Protein AF-A0A6I3J214-F1 (afdb_monomer)

pLDDT: mean 73.89, std 12.92, range [41.28, 92.12]

Foldseek 3Di:
DWWKAAPVGWIWDQDPPRDIDTPPDPGDDDDGPDIDTDPPPVVVVVVVVVVVVVVVVVCVVCVVVVVPDPCVVVVVVVVVVVVVVVVVVVVVVVVVVVPPPVPDDPVVVD

Secondary structure (DSSP, 8-state):
-EEEEETT--EEEE-SSS-EEETT-SS--PPPS-EEE---HHHHHHHHHHHHHHHHHHHHHHHHHHHTS--HHHHHHHHHHHHHHHHHHHHHHHHHHHS-GGG--GGGG-

Mean predicted aligned error: 13.82 Å

Sequence (110 aa):
MKFYVTENKRLIVEMHSYDKFDTQATGFVPIPKTKILISEKRFLEELTVNIREAIASVLKEYQSGVAELPLKPVFDEKRKQIQHSYDTEEAVADIIRNWDCATLSEEDWI

Radius of gyration: 25.03 Å; Cα contacts (8 Å, |Δi|>4): 64; chains: 1; bounding box: 42×64×44 Å

Structure (mmCIF, N/CA/C/O backbone):
data_AF-A0A6I3J214-F1
#
_entry.id   AF-A0A6I3J214-F1
#
loop_
_atom_site.group_PDB
_atom_site.id
_atom_site.type_symbol
_atom_site.label_atom_id
_atom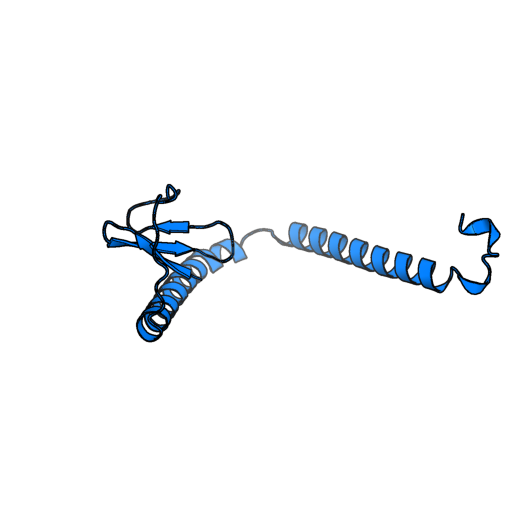_site.label_alt_id
_atom_site.label_comp_id
_atom_site.label_asym_id
_atom_site.label_entity_id
_atom_site.label_seq_id
_atom_site.pdbx_PDB_ins_code
_atom_site.Cartn_x
_atom_site.Cartn_y
_atom_site.Cartn_z
_atom_site.occupancy
_atom_site.B_iso_or_equiv
_atom_site.auth_seq_id
_atom_site.auth_comp_id
_atom_site.auth_asym_id
_atom_site.auth_atom_id
_atom_site.pdbx_PDB_model_num
ATOM 1 N N . MET A 1 1 ? 0.767 6.520 7.344 1.00 79.44 1 MET A N 1
ATOM 2 C CA . MET A 1 1 ? -0.324 5.530 7.492 1.00 79.44 1 MET A CA 1
ATOM 3 C C . MET A 1 1 ? -1.201 5.985 8.645 1.00 79.44 1 MET A C 1
ATOM 5 O O . MET A 1 1 ? -0.653 6.342 9.683 1.00 79.44 1 MET A O 1
ATOM 9 N N . LYS A 1 2 ? -2.515 6.078 8.450 1.00 84.56 2 LYS A N 1
ATOM 10 C CA . LYS A 1 2 ? -3.465 6.490 9.495 1.00 84.56 2 LYS A CA 1
ATOM 11 C C . LYS A 1 2 ? -4.445 5.356 9.752 1.00 84.56 2 LYS A C 1
ATOM 13 O O . LYS A 1 2 ? -4.861 4.692 8.807 1.00 84.56 2 LYS A O 1
ATOM 18 N N . PHE A 1 3 ? -4.819 5.166 11.010 1.00 86.75 3 PHE A N 1
ATOM 19 C CA . PHE A 1 3 ? -5.727 4.103 11.424 1.00 86.75 3 PHE A CA 1
ATOM 20 C C . PHE A 1 3 ? -6.996 4.687 12.012 1.00 86.75 3 PHE A C 1
ATOM 22 O O . PHE A 1 3 ? -6.950 5.592 12.848 1.00 86.75 3 PHE A O 1
ATOM 29 N N . 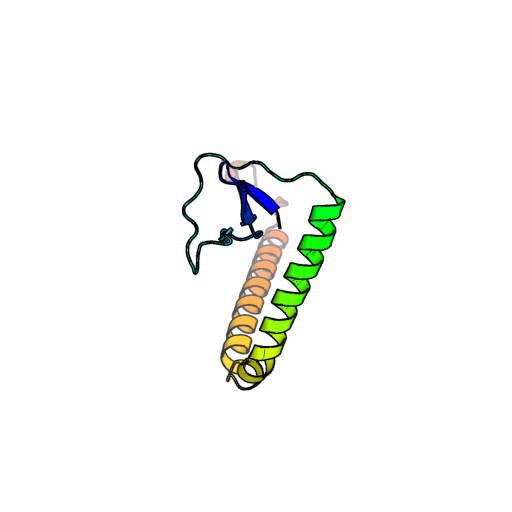TYR A 1 4 ? -8.127 4.155 11.579 1.00 87.88 4 TYR A N 1
ATOM 30 C CA . TYR A 1 4 ? -9.440 4.602 11.995 1.00 87.88 4 TYR A CA 1
ATOM 31 C C . TYR A 1 4 ? -10.278 3.431 12.484 1.00 87.88 4 TYR A C 1
ATOM 33 O O . TYR A 1 4 ? -10.145 2.316 11.985 1.00 87.88 4 TYR A O 1
ATOM 41 N N . VAL A 1 5 ? -11.190 3.717 13.407 1.00 87.50 5 VAL A N 1
ATOM 42 C CA . VAL A 1 5 ? -12.277 2.815 13.784 1.00 87.50 5 VAL A CA 1
ATOM 43 C C . VAL A 1 5 ? -13.612 3.432 13.385 1.00 87.50 5 VAL A C 1
ATOM 45 O O . VAL A 1 5 ? -13.859 4.620 13.602 1.00 87.50 5 VAL A O 1
ATOM 48 N N . THR A 1 6 ? -14.467 2.627 12.767 1.00 84.94 6 THR A N 1
ATOM 49 C CA . THR A 1 6 ? -15.858 2.983 12.458 1.00 84.94 6 THR A CA 1
ATOM 50 C C . THR A 1 6 ? -16.782 2.736 13.654 1.00 84.94 6 THR A C 1
ATOM 52 O O . THR A 1 6 ? -16.431 2.031 14.600 1.00 84.94 6 THR A O 1
ATOM 55 N N . GLU A 1 7 ? -18.015 3.243 13.588 1.00 82.62 7 GLU A N 1
ATOM 56 C CA . GLU A 1 7 ? -19.046 3.025 14.621 1.00 82.62 7 GLU A CA 1
ATOM 57 C C . GLU A 1 7 ? -19.333 1.536 14.896 1.00 82.62 7 GLU A C 1
ATOM 59 O O . GLU A 1 7 ? -19.601 1.150 16.031 1.00 82.62 7 GLU A O 1
ATOM 64 N N . ASN A 1 8 ? -19.209 0.671 13.883 1.00 83.19 8 ASN A N 1
ATOM 65 C CA . ASN A 1 8 ? -19.357 -0.781 14.019 1.00 83.19 8 ASN A CA 1
ATOM 66 C C . ASN A 1 8 ? -18.039 -1.517 14.332 1.00 83.19 8 ASN A C 1
ATOM 68 O O . ASN A 1 8 ? -17.948 -2.721 14.102 1.00 83.19 8 ASN A O 1
ATOM 72 N N . LYS A 1 9 ? -17.033 -0.816 14.871 1.00 81.81 9 LYS A N 1
ATOM 73 C CA . LYS A 1 9 ? -15.742 -1.377 15.312 1.00 81.81 9 LYS A CA 1
ATOM 74 C C . LYS A 1 9 ? -14.888 -1.996 14.194 1.00 81.81 9 LYS A C 1
ATOM 76 O O . LYS A 1 9 ? -14.078 -2.881 14.465 1.00 81.81 9 LYS A O 1
ATOM 81 N N . ARG A 1 10 ? -15.032 -1.542 12.945 1.00 84.75 10 ARG A N 1
ATOM 82 C CA . ARG A 1 10 ? -14.147 -1.961 11.842 1.00 84.75 10 ARG A CA 1
ATOM 83 C C . ARG A 1 10 ? -12.889 -1.111 11.841 1.00 84.75 10 ARG A C 1
ATOM 85 O O . ARG A 1 10 ? -12.969 0.105 12.001 1.00 84.75 10 ARG A O 1
ATOM 92 N N . LEU A 1 11 ? -11.748 -1.762 11.640 1.00 85.19 11 LEU A N 1
ATOM 93 C CA . LEU A 1 11 ? -10.461 -1.101 11.478 1.00 85.19 11 LEU A CA 1
ATOM 94 C C . LEU A 1 11 ? -10.275 -0.721 10.009 1.00 85.19 11 LEU A C 1
ATOM 96 O O . LEU A 1 11 ? -10.407 -1.563 9.121 1.00 85.19 11 LEU A O 1
ATOM 100 N N . ILE A 1 12 ? -9.944 0.542 9.774 1.00 85.69 12 ILE A N 1
ATOM 101 C CA . ILE A 1 12 ? -9.625 1.075 8.454 1.00 85.69 12 I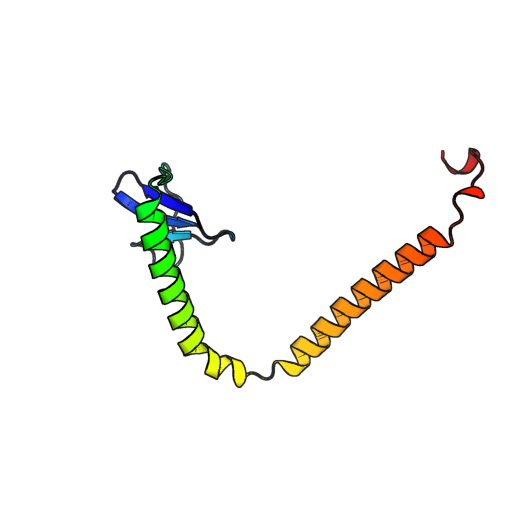LE A CA 1
ATOM 102 C C . ILE A 1 12 ? -8.215 1.630 8.493 1.00 85.69 12 ILE A C 1
ATOM 104 O O . ILE A 1 12 ? -7.874 2.413 9.383 1.00 85.69 12 ILE A O 1
ATOM 108 N N . VAL A 1 13 ? -7.417 1.267 7.498 1.00 84.44 13 VAL A N 1
ATOM 109 C CA . VAL A 1 13 ? -6.091 1.837 7.284 1.00 84.44 13 VAL A CA 1
ATOM 110 C C . VAL A 1 13 ? -6.096 2.701 6.026 1.00 84.44 13 VAL A C 1
ATOM 112 O O . VAL A 1 13 ? -6.577 2.292 4.972 1.00 84.44 13 VAL A O 1
ATOM 115 N N . GLU A 1 14 ? -5.585 3.921 6.159 1.00 82.69 14 GLU A N 1
ATOM 116 C CA . GLU A 1 14 ? -5.423 4.890 5.075 1.00 82.69 14 GLU A CA 1
ATOM 117 C C . GLU A 1 14 ? -3.924 5.082 4.809 1.00 82.69 14 GLU A C 1
ATOM 119 O O . GLU A 1 14 ? -3.150 5.482 5.699 1.00 82.69 14 GLU A O 1
ATOM 124 N N . MET A 1 15 ? -3.507 4.752 3.588 1.00 75.81 15 MET A N 1
ATOM 125 C CA . MET A 1 15 ? -2.151 5.000 3.099 1.00 75.81 15 MET A CA 1
ATOM 126 C C . MET A 1 15 ? -2.005 6.468 2.658 1.00 75.81 15 MET A C 1
ATOM 128 O O . MET A 1 15 ? -2.958 7.238 2.688 1.00 75.81 15 MET A O 1
ATOM 132 N N . HIS A 1 16 ? -0.780 6.911 2.350 1.00 67.31 16 HIS A N 1
ATOM 133 C CA . HIS A 1 16 ? -0.540 8.302 1.923 1.00 67.31 16 HIS A CA 1
ATOM 134 C C . HIS A 1 16 ? -1.117 8.615 0.528 1.00 67.31 16 HIS A C 1
ATOM 136 O O . HIS A 1 16 ? -1.382 9.776 0.231 1.00 67.31 16 HIS A O 1
ATOM 142 N N . SER A 1 17 ? -1.337 7.589 -0.294 1.00 58.56 17 SER A N 1
ATOM 143 C CA . SER A 1 17 ? -2.174 7.597 -1.496 1.00 58.56 17 SER A CA 1
ATOM 144 C C . SER A 1 17 ? -3.611 7.231 -1.117 1.00 58.56 17 SER A C 1
ATOM 146 O O . SER A 1 17 ? -3.819 6.589 -0.095 1.00 58.56 17 SER A O 1
ATOM 148 N N . TYR A 1 18 ? -4.602 7.608 -1.930 1.00 59.19 18 TYR A N 1
ATOM 149 C CA . TYR A 1 18 ? -6.053 7.409 -1.731 1.00 59.19 18 TYR A CA 1
ATOM 150 C C . TYR A 1 18 ? -6.525 5.962 -1.434 1.00 59.19 18 TYR A C 1
ATOM 152 O O . TYR A 1 18 ? -7.728 5.722 -1.308 1.00 59.19 18 TYR A O 1
ATOM 160 N N . ASP A 1 19 ? -5.595 5.021 -1.292 1.00 64.56 19 ASP A N 1
ATOM 161 C CA . ASP A 1 19 ? -5.795 3.629 -0.938 1.00 64.56 19 ASP A CA 1
ATOM 162 C C . ASP A 1 19 ? -6.257 3.500 0.516 1.00 64.56 19 ASP A C 1
ATOM 164 O O . ASP A 1 19 ? -5.597 3.918 1.480 1.00 64.56 19 ASP A O 1
ATOM 168 N N . LYS A 1 20 ? -7.432 2.894 0.662 1.00 69.81 20 LYS A N 1
ATOM 169 C CA . LYS A 1 20 ? -8.056 2.569 1.940 1.00 69.81 20 LYS A CA 1
ATOM 170 C C . LYS A 1 20 ? -8.286 1.074 1.971 1.00 69.81 20 LYS A C 1
ATOM 172 O O . LYS A 1 20 ? -8.866 0.535 1.031 1.00 69.81 20 LYS A O 1
ATOM 177 N N . PHE A 1 21 ? -7.891 0.436 3.063 1.00 74.88 21 PHE A N 1
ATOM 178 C CA . PHE A 1 21 ? -8.137 -0.985 3.290 1.00 74.88 21 PHE A CA 1
ATOM 179 C C . PHE A 1 21 ? -8.975 -1.163 4.553 1.00 74.88 21 PHE A C 1
ATOM 181 O O . PHE A 1 21 ? -8.821 -0.427 5.530 1.00 74.88 21 PHE A O 1
ATOM 188 N N . ASP A 1 22 ? -9.883 -2.129 4.511 1.00 75.19 22 ASP A N 1
ATOM 189 C CA . ASP A 1 22 ? -10.832 -2.439 5.575 1.00 75.19 22 ASP A CA 1
ATOM 190 C C . ASP A 1 22 ? -10.900 -3.952 5.731 1.00 75.19 22 ASP A C 1
ATOM 192 O O . ASP A 1 22 ? -10.825 -4.686 4.746 1.00 75.19 22 ASP A O 1
ATOM 196 N N . THR A 1 23 ? -11.078 -4.414 6.963 1.00 68.69 23 THR A N 1
ATOM 197 C CA . THR A 1 23 ? -11.156 -5.838 7.302 1.00 68.69 23 THR A CA 1
ATOM 198 C C . THR A 1 23 ? -12.289 -6.593 6.600 1.00 68.69 23 THR A C 1
ATOM 200 O O . THR A 1 23 ? -12.269 -7.821 6.589 1.00 68.69 23 THR A O 1
ATOM 203 N N . GLN A 1 24 ? -13.270 -5.899 6.013 1.00 68.00 24 GLN A N 1
ATOM 204 C CA . GLN A 1 24 ? -14.395 -6.509 5.289 1.00 68.00 24 GLN A CA 1
ATOM 205 C C . GLN A 1 24 ? -14.372 -6.295 3.767 1.00 68.00 24 GLN A C 1
ATOM 207 O O . GLN A 1 24 ? -15.281 -6.769 3.086 1.00 68.00 24 GLN A O 1
ATOM 212 N N . ALA A 1 25 ? -13.392 -5.574 3.216 1.00 60.41 25 ALA A N 1
ATOM 213 C CA . ALA A 1 25 ? -13.366 -5.239 1.792 1.00 60.41 25 ALA A CA 1
ATOM 214 C C . ALA A 1 25 ? -12.171 -5.890 1.089 1.00 60.41 25 ALA A C 1
ATOM 216 O O . ALA A 1 25 ? -11.025 -5.693 1.476 1.00 60.41 25 ALA A O 1
ATOM 217 N N . THR A 1 26 ? -12.442 -6.617 0.006 1.00 60.78 26 THR A N 1
ATOM 218 C CA . THR A 1 26 ? -11.422 -7.269 -0.833 1.00 60.78 26 THR A CA 1
ATOM 219 C C . THR A 1 26 ? -10.867 -6.363 -1.940 1.00 60.78 26 THR A C 1
ATOM 221 O O . THR A 1 26 ? -10.043 -6.809 -2.731 1.00 60.78 26 THR A O 1
ATOM 224 N N . GLY A 1 27 ? -11.299 -5.097 -2.018 1.00 59.19 27 GLY A N 1
ATOM 225 C CA . GLY A 1 27 ? -10.845 -4.155 -3.047 1.00 59.19 27 GLY A CA 1
ATOM 226 C C . GLY A 1 27 ? -11.165 -2.695 -2.729 1.00 59.19 27 GLY A C 1
ATOM 227 O O . GLY A 1 27 ? -10.269 -1.928 -2.400 1.00 59.19 27 GLY A O 1
ATOM 228 N N . PHE A 1 28 ? -12.442 -2.299 -2.799 1.00 57.38 28 PHE A N 1
ATOM 229 C CA . PHE A 1 28 ? -12.871 -0.914 -2.560 1.00 57.38 28 PHE A CA 1
ATOM 230 C C . PHE A 1 28 ? -13.599 -0.772 -1.220 1.00 57.38 28 PHE A C 1
ATOM 232 O O . PHE A 1 28 ? -14.590 -1.459 -0.967 1.00 57.38 28 PHE A O 1
ATOM 239 N N . VAL A 1 29 ? -13.133 0.144 -0.369 1.00 64.06 29 VAL A N 1
ATOM 240 C CA . VAL A 1 29 ? -13.770 0.450 0.919 1.00 64.06 29 VAL A CA 1
ATOM 241 C C . VAL A 1 29 ? -14.761 1.602 0.727 1.00 64.06 29 VAL A C 1
ATOM 243 O O . VAL A 1 29 ? -14.322 2.738 0.522 1.00 64.06 29 VAL A O 1
ATOM 246 N N . PRO A 1 30 ? -16.086 1.374 0.813 1.00 62.50 30 PRO A N 1
ATOM 247 C CA . PRO A 1 30 ? -17.039 2.477 0.851 1.00 62.50 30 PRO A CA 1
ATOM 248 C C . PRO A 1 30 ? -16.731 3.367 2.059 1.00 62.50 30 PRO A C 1
ATOM 250 O O . PRO A 1 30 ? -16.568 2.876 3.176 1.00 62.50 30 PRO A O 1
ATOM 253 N N . ILE A 1 31 ? -16.621 4.679 1.828 1.00 63.53 31 ILE A N 1
ATOM 254 C CA . ILE A 1 31 ? -16.232 5.641 2.864 1.00 63.53 31 ILE A CA 1
ATOM 255 C C . ILE A 1 31 ? -17.294 5.617 3.977 1.00 63.53 31 ILE A C 1
ATOM 257 O O . ILE A 1 31 ? -18.447 5.971 3.713 1.00 63.53 31 ILE A O 1
ATOM 261 N N . PRO A 1 32 ? -16.943 5.223 5.215 1.00 67.44 32 PRO A N 1
ATOM 262 C CA . PRO A 1 32 ? -17.881 5.277 6.326 1.00 67.44 32 PRO A CA 1
ATOM 263 C C . PRO A 1 32 ? -18.265 6.729 6.600 1.00 67.44 32 PRO A C 1
ATOM 265 O O . PRO A 1 32 ? -17.405 7.612 6.574 1.00 67.44 32 PRO A O 1
ATOM 268 N N . LYS A 1 33 ? -19.542 6.969 6.915 1.00 70.75 33 LYS A N 1
ATOM 269 C CA . LYS A 1 33 ? -20.042 8.312 7.259 1.00 70.75 33 LYS A CA 1
ATOM 270 C C . LYS A 1 33 ? -19.335 8.901 8.484 1.00 70.75 33 LYS A C 1
ATOM 272 O O . LYS A 1 33 ? -19.087 10.100 8.519 1.00 70.75 33 LYS A O 1
ATOM 277 N N . THR A 1 34 ? -18.951 8.044 9.428 1.00 78.00 34 THR A N 1
ATOM 278 C CA . THR A 1 34 ? -18.252 8.420 10.65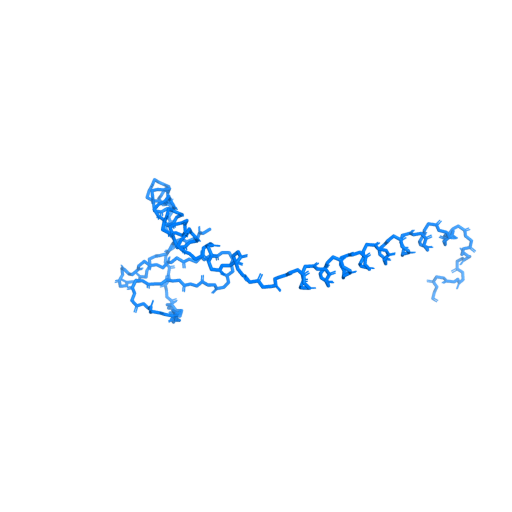7 1.00 78.00 34 THR A CA 1
ATOM 279 C C . THR A 1 34 ? -17.022 7.536 10.840 1.00 78.00 34 THR A C 1
ATOM 281 O O . THR A 1 34 ? -17.114 6.306 10.775 1.00 78.00 34 THR A O 1
ATOM 284 N N . LYS A 1 35 ? -15.864 8.156 11.087 1.00 81.38 35 LYS A N 1
ATOM 285 C CA . LYS A 1 35 ? -14.615 7.465 11.426 1.00 81.38 35 LYS A CA 1
ATOM 286 C C . LYS A 1 35 ? -13.891 8.202 12.550 1.00 81.38 35 LYS A C 1
ATOM 288 O O . LYS A 1 35 ? -13.809 9.429 12.524 1.00 81.38 35 LYS A O 1
ATOM 293 N N . ILE A 1 36 ? -13.354 7.458 13.512 1.00 84.94 36 ILE A N 1
ATOM 294 C CA . ILE A 1 36 ? -12.583 7.993 14.639 1.00 84.94 36 ILE A CA 1
ATOM 295 C C . ILE A 1 36 ? -11.114 7.658 14.401 1.00 84.94 36 ILE A C 1
ATOM 297 O O . ILE A 1 36 ? -10.778 6.495 14.188 1.00 84.94 36 ILE A O 1
ATOM 301 N N . LEU A 1 37 ? -10.244 8.670 14.404 1.00 86.56 37 LEU A N 1
ATOM 302 C CA . LEU A 1 37 ? -8.797 8.472 14.320 1.00 86.56 37 LEU A CA 1
ATOM 303 C C . LEU A 1 37 ? -8.298 7.831 15.619 1.00 86.56 37 LEU A C 1
ATOM 305 O O . LEU A 1 37 ? -8.553 8.355 16.702 1.00 86.56 37 LEU A O 1
ATOM 309 N N . ILE A 1 38 ? -7.561 6.729 15.506 1.00 86.69 38 ILE A N 1
ATOM 310 C CA . ILE A 1 38 ? -6.885 6.122 16.652 1.00 86.69 38 ILE A CA 1
ATOM 311 C C . ILE A 1 38 ? -5.649 6.968 16.973 1.00 86.69 38 ILE A C 1
ATOM 313 O O . ILE A 1 38 ? -4.832 7.225 16.091 1.00 86.69 38 ILE A O 1
ATOM 317 N N . SER A 1 39 ? -5.516 7.402 18.227 1.00 86.81 39 SER A N 1
ATOM 318 C CA . SER A 1 39 ? -4.389 8.210 18.722 1.00 86.81 39 SER A CA 1
ATOM 319 C C . SER A 1 39 ? -3.493 7.468 19.720 1.00 86.81 39 SER A C 1
ATOM 321 O O . SER A 1 39 ? -2.496 8.019 20.183 1.00 86.81 39 SER A O 1
ATOM 323 N N . GLU A 1 40 ? -3.831 6.223 20.061 1.00 89.19 40 GLU A N 1
ATOM 324 C CA . GLU A 1 40 ? -3.104 5.434 21.053 1.00 89.19 40 GLU A CA 1
ATOM 325 C C . GLU A 1 40 ? -1.775 4.931 20.475 1.00 89.19 40 GLU A C 1
ATOM 327 O O . GLU A 1 40 ? -1.730 4.070 19.598 1.00 89.19 40 GLU A O 1
ATOM 332 N N . LYS A 1 41 ? -0.681 5.547 20.928 1.00 86.38 41 LYS A N 1
ATOM 333 C CA . LYS A 1 41 ? 0.632 5.457 20.282 1.00 86.38 41 LYS A CA 1
ATOM 334 C C . LYS A 1 41 ? 1.181 4.031 20.202 1.00 86.38 41 LYS A C 1
ATOM 336 O O . LYS A 1 41 ? 1.725 3.669 19.163 1.00 86.38 41 LYS A O 1
ATOM 341 N N . ARG A 1 42 ? 1.047 3.230 21.262 1.00 89.56 42 ARG A N 1
ATOM 342 C CA . ARG A 1 42 ? 1.661 1.899 21.316 1.00 89.56 42 ARG A CA 1
ATOM 343 C C . ARG A 1 42 ? 0.953 0.939 20.366 1.00 89.56 42 ARG A C 1
ATOM 345 O O . ARG A 1 42 ? 1.617 0.284 19.568 1.00 89.56 42 ARG A O 1
ATOM 352 N N . PHE A 1 43 ? -0.377 0.922 20.386 1.00 87.19 43 PHE A N 1
ATOM 353 C CA . PHE A 1 43 ? -1.156 0.153 19.414 1.00 87.19 43 PHE A CA 1
ATOM 354 C C . PHE A 1 43 ? -0.821 0.537 17.969 1.00 87.19 43 PHE A C 1
ATOM 356 O O . PHE A 1 43 ? -0.653 -0.334 17.118 1.00 87.19 43 PHE A O 1
ATOM 363 N N . LEU A 1 44 ? -0.682 1.838 17.685 1.00 88.19 44 LEU A N 1
ATOM 364 C CA . LEU A 1 44 ? -0.321 2.317 16.348 1.00 88.19 44 LEU A CA 1
ATOM 365 C C . LEU A 1 44 ? 1.067 1.831 15.909 1.00 88.19 44 LEU A C 1
ATOM 367 O O . LEU A 1 44 ? 1.239 1.475 14.743 1.00 88.19 44 LEU A O 1
ATOM 371 N N . GLU A 1 45 ? 2.047 1.821 16.812 1.00 89.81 45 GLU A N 1
ATOM 372 C CA . GLU A 1 45 ? 3.402 1.335 16.535 1.00 89.81 45 GLU A CA 1
ATOM 373 C C . GLU A 1 45 ? 3.407 -0.171 16.248 1.00 89.81 45 GLU A C 1
ATOM 375 O O . GLU A 1 45 ? 3.891 -0.580 15.190 1.00 89.81 45 GLU A O 1
ATOM 380 N N . GLU A 1 46 ? 2.802 -0.976 17.126 1.00 92.00 46 GLU A N 1
ATOM 381 C CA . GLU A 1 46 ? 2.700 -2.435 16.968 1.00 92.00 46 GLU A CA 1
ATOM 382 C C . GLU A 1 46 ? 1.983 -2.805 15.656 1.00 92.00 46 GLU A C 1
ATOM 384 O O . GLU A 1 46 ? 2.484 -3.597 14.854 1.00 92.00 46 GLU A O 1
ATOM 389 N N . LEU A 1 47 ? 0.846 -2.163 15.372 1.00 88.81 47 LEU A N 1
ATOM 390 C CA . LEU A 1 47 ? 0.087 -2.390 14.142 1.00 88.81 47 LEU A CA 1
ATOM 391 C C . LEU A 1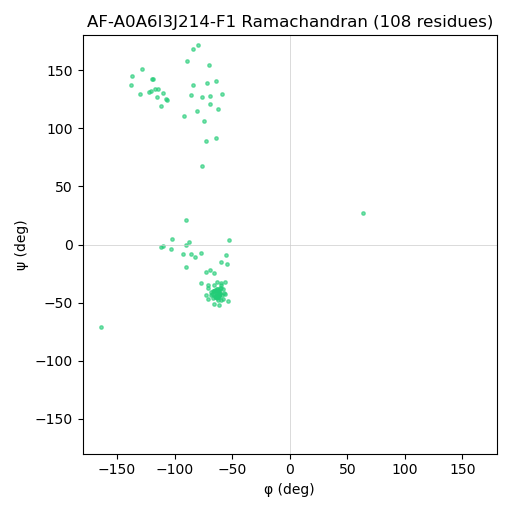 47 ? 0.864 -1.968 12.885 1.00 88.81 47 LEU A C 1
ATOM 393 O O . LEU A 1 47 ? 0.817 -2.655 11.862 1.00 88.81 47 LEU A O 1
ATOM 397 N N . THR A 1 48 ? 1.599 -0.854 12.949 1.00 87.12 48 THR A N 1
ATOM 398 C CA . THR A 1 48 ? 2.419 -0.378 11.825 1.00 87.12 48 THR A CA 1
ATOM 399 C C . THR A 1 48 ? 3.542 -1.358 11.496 1.00 87.12 48 THR A C 1
ATOM 401 O O . THR A 1 48 ? 3.814 -1.579 10.314 1.00 87.12 48 THR A O 1
ATOM 404 N N . VAL A 1 49 ? 4.190 -1.942 12.509 1.00 90.69 49 VAL A N 1
ATOM 405 C CA . VAL A 1 49 ? 5.227 -2.968 12.309 1.00 90.69 49 VAL A CA 1
ATOM 406 C C . VAL A 1 49 ? 4.633 -4.180 11.595 1.00 90.69 49 VAL A C 1
ATOM 408 O O . VAL A 1 49 ? 5.111 -4.526 10.515 1.00 90.69 49 VAL A O 1
ATOM 411 N N . ASN A 1 50 ? 3.529 -4.729 12.108 1.00 91.19 50 ASN A N 1
ATOM 412 C CA . ASN A 1 50 ? 2.876 -5.904 11.521 1.00 91.19 50 ASN A CA 1
ATOM 413 C C . ASN A 1 50 ? 2.487 -5.688 10.048 1.00 91.19 50 ASN A C 1
ATOM 415 O O . ASN A 1 50 ? 2.688 -6.559 9.202 1.00 91.19 50 ASN A O 1
ATOM 419 N N . ILE A 1 51 ? 1.958 -4.508 9.708 1.00 87.44 51 ILE A N 1
ATOM 420 C CA . ILE A 1 51 ? 1.589 -4.193 8.320 1.00 87.44 51 ILE A CA 1
ATOM 421 C C . ILE A 1 51 ? 2.826 -4.062 7.431 1.00 87.44 51 ILE A C 1
ATOM 423 O O . ILE A 1 51 ? 2.816 -4.541 6.299 1.00 87.44 51 ILE A O 1
ATOM 427 N N . ARG A 1 52 ? 3.901 -3.432 7.917 1.00 86.88 52 ARG A N 1
ATOM 428 C CA . ARG A 1 52 ? 5.152 -3.320 7.152 1.00 86.88 52 ARG A CA 1
ATOM 429 C C . ARG A 1 52 ? 5.765 -4.685 6.870 1.00 86.88 52 ARG A C 1
ATOM 431 O O . ARG A 1 52 ? 6.235 -4.901 5.757 1.00 86.88 52 ARG A O 1
ATOM 438 N N . GLU A 1 53 ? 5.730 -5.596 7.836 1.00 92.12 53 GLU A N 1
ATOM 439 C CA . GLU A 1 53 ? 6.195 -6.974 7.655 1.00 92.12 53 GLU A CA 1
ATOM 440 C C . GLU A 1 53 ? 5.354 -7.723 6.616 1.00 92.12 53 GLU A C 1
ATOM 442 O O . GLU A 1 53 ? 5.912 -8.354 5.717 1.00 92.12 53 GLU A O 1
ATOM 447 N N . ALA A 1 54 ? 4.025 -7.585 6.666 1.00 89.00 54 ALA A N 1
ATOM 448 C CA . ALA A 1 54 ? 3.137 -8.174 5.666 1.00 89.00 54 ALA A CA 1
ATOM 449 C C . ALA A 1 54 ? 3.410 -7.622 4.254 1.00 89.00 54 ALA A C 1
ATOM 451 O O . ALA A 1 54 ? 3.536 -8.394 3.304 1.00 89.00 54 ALA A O 1
ATOM 452 N N . ILE A 1 55 ? 3.580 -6.300 4.116 1.00 85.88 55 ILE A N 1
ATOM 453 C CA . ILE A 1 55 ? 3.955 -5.667 2.840 1.00 85.88 55 ILE A CA 1
ATOM 454 C C . ILE A 1 55 ? 5.302 -6.210 2.350 1.00 85.88 55 ILE A C 1
ATOM 456 O O . ILE A 1 55 ? 5.420 -6.597 1.189 1.00 85.88 55 ILE A O 1
ATOM 460 N N . ALA A 1 56 ? 6.311 -6.271 3.222 1.00 86.56 56 ALA A N 1
ATOM 461 C CA . ALA A 1 56 ? 7.632 -6.784 2.869 1.00 86.56 56 ALA A CA 1
ATOM 462 C C . ALA A 1 56 ? 7.578 -8.250 2.412 1.00 86.56 56 ALA A C 1
ATOM 464 O O . ALA A 1 56 ? 8.278 -8.620 1.469 1.00 86.56 56 ALA A O 1
ATOM 465 N N . SER A 1 57 ? 6.723 -9.067 3.034 1.00 90.75 57 SER A N 1
ATOM 466 C CA . SER A 1 57 ? 6.499 -10.455 2.625 1.00 90.75 57 SER A CA 1
ATOM 467 C C . SER A 1 57 ? 5.937 -10.549 1.207 1.00 90.75 57 SER A C 1
ATOM 469 O O . SER A 1 57 ? 6.475 -11.301 0.396 1.00 90.75 57 SER A O 1
ATOM 471 N N . VAL A 1 58 ? 4.905 -9.761 0.888 1.00 88.44 58 VAL A N 1
ATOM 472 C CA . VAL A 1 58 ? 4.320 -9.727 -0.464 1.00 88.44 58 VAL A CA 1
ATOM 473 C C . VAL A 1 58 ? 5.354 -9.245 -1.482 1.00 88.44 58 VAL A C 1
ATOM 475 O O . VAL A 1 58 ? 5.541 -9.871 -2.518 1.00 88.44 58 VAL A O 1
ATOM 478 N N . LEU A 1 59 ? 6.098 -8.176 -1.184 1.00 86.25 59 LEU A N 1
ATOM 479 C CA . LEU A 1 59 ? 7.146 -7.695 -2.089 1.00 86.25 59 LEU A CA 1
ATOM 480 C C . LEU A 1 59 ? 8.203 -8.772 -2.354 1.00 86.25 59 LEU A C 1
ATOM 482 O O . LEU A 1 59 ? 8.592 -8.976 -3.500 1.00 86.25 59 LEU A O 1
ATOM 486 N N . LYS A 1 60 ? 8.631 -9.495 -1.314 1.00 87.81 60 LYS A N 1
ATOM 487 C CA . LYS A 1 60 ? 9.606 -10.583 -1.438 1.00 87.81 60 LYS A CA 1
ATOM 488 C C . LYS A 1 60 ? 9.101 -11.718 -2.331 1.00 87.81 60 LYS A C 1
ATOM 490 O O . LYS A 1 60 ? 9.890 -12.249 -3.107 1.00 87.81 60 LYS A O 1
ATOM 495 N N . GLU A 1 61 ? 7.824 -12.079 -2.225 1.00 91.62 61 GLU A N 1
ATOM 496 C CA . GLU A 1 61 ? 7.197 -13.128 -3.041 1.00 91.62 61 GLU A CA 1
ATOM 497 C C . GLU A 1 61 ? 7.238 -12.791 -4.538 1.00 91.62 61 GLU A C 1
ATOM 499 O O . GLU A 1 61 ? 7.598 -13.638 -5.352 1.00 91.62 61 GLU A O 1
ATOM 504 N N . TYR A 1 62 ? 6.940 -11.541 -4.899 1.00 86.69 62 TYR A N 1
ATOM 505 C CA . TYR A 1 62 ? 6.846 -11.117 -6.300 1.00 86.69 62 TYR A CA 1
ATOM 506 C C . TYR A 1 62 ? 8.160 -10.554 -6.871 1.00 86.69 62 TYR A C 1
ATOM 508 O O . TYR A 1 62 ? 8.262 -10.334 -8.080 1.00 86.69 62 TYR A O 1
ATOM 516 N N . GLN A 1 63 ? 9.185 -10.341 -6.037 1.00 82.88 63 GLN A N 1
ATOM 517 C CA . GLN A 1 63 ? 10.454 -9.724 -6.442 1.00 82.88 63 GLN A CA 1
ATOM 518 C C . GLN A 1 63 ? 11.163 -10.486 -7.571 1.00 82.88 63 GLN A C 1
ATOM 520 O O . GLN A 1 63 ? 11.749 -9.862 -8.458 1.00 82.88 63 GLN A O 1
ATOM 525 N N . SER A 1 64 ? 11.124 -11.821 -7.547 1.00 77.75 64 SER A N 1
ATOM 526 C CA . SER A 1 64 ? 11.743 -12.664 -8.578 1.00 77.75 64 SER A CA 1
ATOM 527 C C . SER A 1 64 ? 11.068 -12.484 -9.938 1.00 77.75 64 SER A C 1
ATOM 529 O O . SER A 1 64 ? 11.757 -12.266 -10.929 1.00 77.75 64 SER A O 1
ATOM 531 N N . GLY A 1 65 ? 9.733 -12.469 -9.978 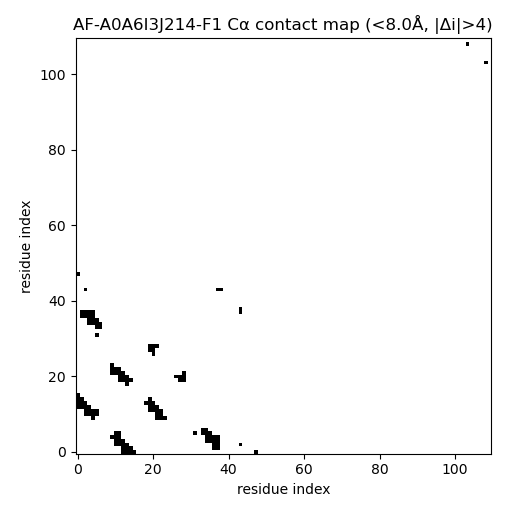1.00 76.31 65 GLY A N 1
ATOM 532 C CA . GLY A 1 65 ? 8.975 -12.269 -11.216 1.00 76.31 65 GLY A CA 1
ATOM 533 C C . GLY A 1 65 ? 9.207 -10.895 -11.848 1.00 76.31 65 GLY A C 1
ATOM 534 O O . GLY A 1 65 ? 9.229 -10.771 -13.068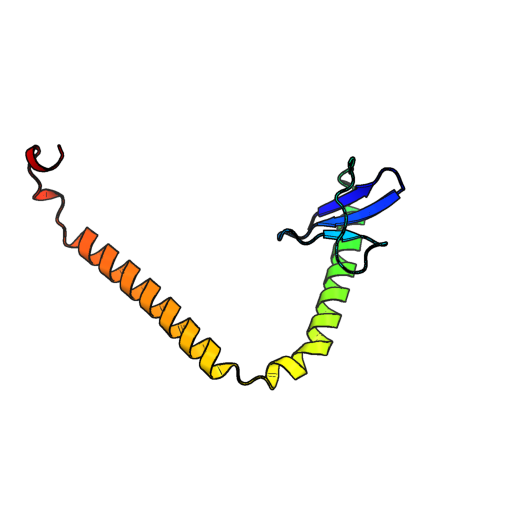 1.00 76.31 65 GLY A O 1
ATOM 535 N N . VAL A 1 66 ? 9.452 -9.860 -11.036 1.00 75.50 66 VAL A N 1
ATOM 536 C CA . VAL A 1 66 ? 9.803 -8.520 -11.538 1.00 75.50 66 VAL A CA 1
ATOM 537 C C . VAL A 1 66 ? 11.211 -8.483 -12.141 1.00 75.50 66 VAL A C 1
ATOM 539 O O . VAL A 1 66 ? 11.433 -7.766 -13.115 1.00 75.50 66 VAL A O 1
ATOM 542 N N . ALA A 1 67 ? 12.162 -9.249 -11.598 1.00 73.06 67 ALA A N 1
ATOM 543 C CA . ALA A 1 67 ? 13.541 -9.279 -12.093 1.00 73.06 67 ALA A CA 1
ATOM 544 C C . ALA A 1 67 ? 13.657 -9.854 -13.517 1.00 73.06 67 ALA A C 1
ATOM 546 O O . ALA A 1 67 ? 14.591 -9.519 -14.244 1.00 73.06 67 ALA A O 1
ATOM 547 N N . GLU A 1 68 ? 12.697 -10.686 -13.919 1.00 71.25 68 GLU A N 1
ATOM 548 C CA . GLU A 1 68 ? 12.629 -11.307 -15.245 1.00 71.25 68 GLU A CA 1
ATOM 549 C C . GLU A 1 68 ? 11.933 -10.419 -16.292 1.00 71.25 68 GLU A C 1
ATOM 551 O O . GLU A 1 68 ? 11.954 -10.723 -17.487 1.00 71.25 68 GLU A O 1
ATOM 556 N N . LEU A 1 69 ? 11.334 -9.295 -15.877 1.00 77.94 69 LEU A N 1
ATOM 557 C CA . LEU A 1 69 ? 10.661 -8.379 -16.792 1.00 77.94 69 LEU A CA 1
ATOM 558 C C . LEU A 1 69 ? 11.678 -7.611 -17.657 1.00 77.94 69 LEU A C 1
ATOM 560 O O . LEU A 1 69 ? 12.682 -7.106 -17.144 1.00 77.94 69 LEU A O 1
ATOM 564 N N . PRO A 1 70 ? 11.410 -7.417 -18.964 1.00 77.31 70 PRO A N 1
ATOM 565 C CA . PRO A 1 70 ? 12.274 -6.645 -19.852 1.00 77.31 70 PRO A CA 1
ATOM 566 C C . PRO A 1 70 ? 12.103 -5.135 -19.605 1.00 77.31 70 PRO A C 1
ATOM 568 O O . PRO A 1 70 ? 11.600 -4.399 -20.449 1.00 77.31 70 PRO A O 1
ATOM 571 N N . LEU A 1 71 ? 12.521 -4.652 -18.432 1.00 78.44 71 LEU A N 1
ATOM 572 C CA . LEU A 1 71 ? 12.323 -3.265 -17.987 1.00 78.44 71 LEU A CA 1
ATOM 573 C C . LEU A 1 71 ? 13.361 -2.285 -18.547 1.00 78.44 71 LEU A C 1
ATOM 575 O O . LEU A 1 71 ? 13.193 -1.073 -18.426 1.00 78.44 71 LEU A O 1
ATOM 579 N N . LYS A 1 72 ? 14.435 -2.783 -19.170 1.00 79.75 72 LYS A N 1
ATOM 580 C CA . LYS A 1 72 ? 15.520 -1.950 -19.709 1.00 79.75 72 LYS A CA 1
ATOM 581 C C . LYS A 1 72 ? 15.027 -0.848 -20.666 1.00 79.75 72 LYS A C 1
ATOM 583 O O . LYS A 1 72 ? 15.390 0.300 -20.424 1.00 79.75 72 LYS A O 1
ATOM 588 N N . PRO A 1 73 ? 14.163 -1.123 -21.665 1.00 79.81 73 PRO A N 1
ATOM 589 C CA . PRO A 1 73 ? 13.635 -0.080 -22.545 1.00 79.81 73 PRO A CA 1
ATOM 590 C C . PRO A 1 73 ? 12.827 0.985 -21.790 1.00 79.81 73 PRO A C 1
ATOM 592 O O . PRO A 1 73 ? 12.975 2.171 -22.067 1.00 79.81 73 PRO A O 1
ATOM 595 N N . VAL A 1 74 ? 12.035 0.576 -20.791 1.00 77.38 74 VAL A N 1
ATOM 596 C CA . VAL A 1 74 ? 11.227 1.484 -19.958 1.00 77.38 74 VAL A CA 1
ATOM 597 C C . VAL A 1 74 ? 12.125 2.393 -19.118 1.00 77.38 74 VAL A C 1
ATOM 599 O O . VAL A 1 74 ? 11.897 3.600 -19.036 1.00 77.38 74 VAL A O 1
ATOM 602 N N . PHE A 1 75 ? 13.178 1.837 -18.514 1.00 78.81 75 PHE A N 1
ATOM 603 C CA . PHE A 1 75 ? 14.149 2.626 -17.759 1.00 78.81 75 PHE A CA 1
ATOM 604 C C . PHE A 1 75 ? 14.946 3.575 -18.651 1.00 78.81 75 PHE A C 1
ATOM 606 O O . PHE A 1 75 ? 15.182 4.713 -18.251 1.00 78.81 75 PHE A O 1
ATOM 613 N N . ASP A 1 76 ? 15.343 3.141 -19.845 1.00 78.75 76 ASP A N 1
ATOM 614 C CA . ASP A 1 76 ? 16.074 3.982 -20.792 1.00 78.75 76 ASP A CA 1
ATOM 615 C C . ASP A 1 76 ? 15.197 5.145 -21.293 1.00 78.75 76 ASP A C 1
ATOM 617 O O . ASP A 1 76 ? 15.665 6.282 -21.364 1.00 78.75 76 ASP A O 1
ATOM 621 N N . GLU A 1 77 ? 13.908 4.906 -21.555 1.00 76.38 77 GLU A N 1
ATOM 622 C CA . GLU A 1 77 ? 12.944 5.959 -21.892 1.00 76.38 77 GLU A CA 1
ATOM 623 C C . GLU A 1 77 ? 12.737 6.943 -20.730 1.00 76.38 77 GLU A C 1
ATOM 625 O O . GLU A 1 77 ? 12.767 8.159 -20.929 1.00 76.38 77 GLU A O 1
ATOM 630 N N . LYS A 1 78 ? 12.605 6.444 -19.495 1.00 73.19 78 LYS A N 1
ATOM 631 C CA . LYS A 1 78 ? 12.474 7.304 -18.310 1.00 73.19 78 LYS A CA 1
ATOM 632 C C . LYS A 1 78 ? 13.729 8.125 -18.036 1.00 73.19 78 LYS A C 1
ATOM 634 O O . LYS A 1 78 ? 13.606 9.304 -17.715 1.00 73.19 78 LYS A O 1
ATOM 639 N N . ARG A 1 79 ? 14.926 7.554 -18.212 1.00 76.12 79 ARG A N 1
ATOM 640 C CA . ARG A 1 79 ? 16.181 8.318 -18.116 1.00 76.12 79 ARG A CA 1
ATOM 641 C C . ARG A 1 79 ? 16.239 9.430 -19.159 1.00 76.12 79 ARG A C 1
ATOM 643 O O . ARG A 1 79 ? 16.599 10.541 -18.796 1.00 76.12 79 ARG A O 1
ATOM 650 N N . LYS A 1 80 ? 15.822 9.174 -20.406 1.00 77.62 80 LYS A N 1
ATOM 651 C CA . LYS A 1 80 ? 15.725 10.221 -21.439 1.00 77.62 80 LYS A CA 1
ATOM 652 C C . LYS A 1 80 ? 14.743 11.328 -21.055 1.00 77.62 80 LYS A C 1
ATOM 654 O O . LYS A 1 80 ? 15.073 12.491 -21.226 1.00 77.62 80 LYS A O 1
ATOM 659 N N . GLN A 1 81 ? 13.572 10.986 -20.509 1.00 71.75 81 GLN A N 1
ATOM 660 C CA . GLN A 1 81 ? 12.588 11.976 -20.044 1.00 71.75 81 GLN A CA 1
ATOM 661 C C . GLN A 1 81 ? 13.145 12.850 -18.911 1.00 71.75 81 GLN A C 1
ATOM 663 O O . GLN A 1 81 ? 12.986 14.066 -18.948 1.00 71.75 81 GLN A O 1
ATOM 668 N N . ILE A 1 82 ? 13.821 12.245 -17.928 1.00 72.75 82 ILE A N 1
ATOM 669 C CA . ILE A 1 82 ? 14.462 12.976 -16.824 1.00 72.75 82 ILE A CA 1
ATOM 670 C C . ILE A 1 82 ? 15.579 13.872 -17.357 1.00 72.75 82 ILE A C 1
ATOM 672 O O . ILE A 1 82 ? 15.652 15.034 -16.975 1.00 72.75 82 ILE A O 1
ATOM 676 N N . GLN A 1 83 ? 16.414 13.352 -18.257 1.00 69.31 83 GLN A N 1
ATOM 677 C CA . GLN A 1 83 ? 17.497 14.122 -18.853 1.00 69.31 83 GLN A CA 1
ATOM 678 C C . GLN A 1 83 ? 16.958 15.297 -19.668 1.00 69.31 83 GLN A C 1
ATOM 680 O O . GLN A 1 83 ? 17.382 16.413 -19.434 1.00 69.31 83 GLN A O 1
ATOM 685 N N . HIS A 1 84 ? 15.940 15.097 -20.507 1.00 67.06 84 HIS A N 1
ATOM 686 C CA . HIS A 1 84 ? 15.277 16.206 -21.197 1.00 67.06 84 HIS A CA 1
ATOM 687 C C . HIS A 1 84 ? 14.656 17.220 -20.236 1.00 67.06 84 HIS A C 1
ATOM 689 O O . HIS A 1 84 ? 14.718 18.410 -20.516 1.00 67.06 84 HIS A O 1
ATOM 695 N N . SER A 1 85 ? 14.080 16.791 -19.109 1.00 71.25 85 SER A N 1
ATOM 696 C CA . SER A 1 85 ? 13.563 17.716 -18.093 1.00 71.25 85 SER A CA 1
ATOM 697 C C . SER A 1 85 ? 14.681 18.547 -17.466 1.00 71.25 85 SER A C 1
ATOM 699 O O . SER A 1 85 ? 14.528 19.756 -17.343 1.00 71.25 85 SER A O 1
ATOM 701 N N . TYR A 1 86 ? 15.802 17.917 -17.111 1.00 64.81 86 TYR A N 1
ATOM 702 C CA . TYR A 1 86 ? 16.964 18.592 -16.534 1.00 64.81 86 TYR A CA 1
ATOM 703 C C . TYR A 1 86 ? 17.630 19.529 -17.547 1.00 64.81 86 TYR A C 1
ATOM 705 O O . TYR A 1 86 ? 17.852 20.689 -17.234 1.00 64.81 86 TYR A O 1
ATOM 713 N N . ASP A 1 87 ? 17.844 19.069 -18.782 1.00 69.56 87 ASP A N 1
ATOM 714 C CA . ASP A 1 87 ? 18.374 19.879 -19.884 1.00 69.56 87 ASP A CA 1
ATOM 715 C C . ASP A 1 87 ? 17.449 21.078 -20.171 1.00 69.56 87 ASP A C 1
ATOM 717 O O . ASP A 1 87 ? 17.919 22.161 -20.504 1.00 69.56 87 ASP A O 1
ATOM 721 N N . THR A 1 88 ? 16.128 20.912 -20.016 1.00 66.88 88 THR A N 1
ATOM 722 C CA . THR A 1 88 ? 15.153 22.006 -20.164 1.00 66.88 88 THR A CA 1
ATOM 723 C C . THR A 1 88 ? 15.212 22.974 -18.983 1.00 66.88 88 THR A C 1
ATOM 725 O O . THR A 1 88 ? 15.182 24.181 -19.200 1.00 66.88 88 THR A O 1
ATOM 728 N N . GLU A 1 89 ? 15.309 22.489 -17.743 1.00 65.19 89 GLU A N 1
ATOM 729 C CA . GLU A 1 89 ? 15.473 23.341 -16.557 1.00 65.19 89 GLU A CA 1
ATOM 730 C C . GLU A 1 89 ? 16.794 24.118 -16.594 1.00 65.19 89 GLU A C 1
ATOM 732 O O . GLU A 1 89 ? 16.809 25.310 -16.292 1.00 65.19 89 GLU A O 1
ATOM 737 N N . GLU A 1 90 ? 17.883 23.475 -17.014 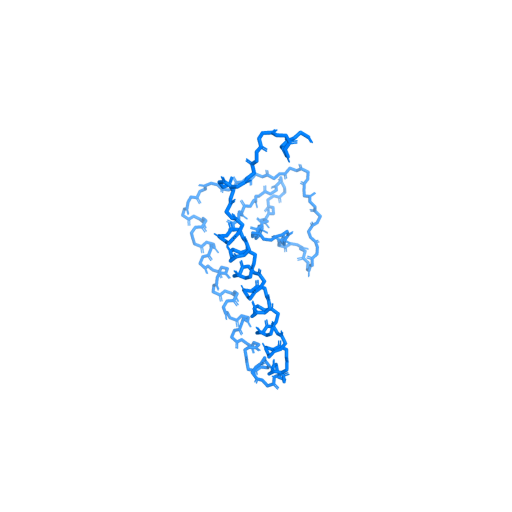1.00 62.19 90 GLU A N 1
ATOM 738 C CA . GLU A 1 90 ? 19.197 24.092 -17.176 1.00 62.19 90 GLU A CA 1
ATOM 739 C C . GLU A 1 90 ? 19.191 25.100 -18.333 1.00 62.19 90 GLU A C 1
ATOM 741 O O . GLU A 1 90 ? 19.623 26.233 -18.141 1.00 62.19 90 GLU A O 1
ATOM 746 N N . ALA A 1 91 ? 18.586 24.772 -19.481 1.00 60.81 91 ALA A N 1
ATOM 747 C CA . ALA A 1 91 ? 18.416 25.718 -20.586 1.00 60.81 91 ALA A CA 1
ATOM 748 C C . ALA A 1 91 ? 17.535 26.922 -20.209 1.00 60.81 91 ALA A C 1
ATOM 750 O O . ALA A 1 91 ? 17.830 28.048 -20.605 1.00 60.81 91 ALA A O 1
ATOM 751 N N . VAL A 1 92 ? 16.469 26.723 -19.425 1.00 64.00 92 VAL A N 1
ATOM 752 C CA . VAL A 1 92 ? 15.637 27.820 -18.901 1.00 64.00 92 VAL A CA 1
ATOM 753 C C . VAL A 1 92 ? 16.419 28.656 -17.890 1.00 64.00 92 VAL A C 1
ATOM 755 O O . VAL A 1 92 ? 16.361 29.882 -17.949 1.00 64.00 92 VAL A O 1
ATOM 758 N N . ALA A 1 93 ? 17.180 28.031 -16.990 1.00 62.84 93 ALA A N 1
ATOM 759 C CA . ALA A 1 93 ? 18.026 28.739 -16.034 1.00 62.84 93 ALA A CA 1
ATOM 760 C C . ALA A 1 93 ? 19.129 29.544 -16.736 1.00 62.84 93 ALA A C 1
ATOM 762 O O . ALA A 1 93 ? 19.406 30.670 -16.327 1.00 62.84 93 ALA A O 1
ATOM 763 N N . ASP A 1 94 ? 19.715 29.013 -17.807 1.00 56.69 94 ASP A N 1
ATOM 764 C CA . ASP A 1 94 ? 20.709 29.705 -18.624 1.00 56.69 94 ASP A CA 1
ATOM 765 C C . ASP A 1 94 ? 20.089 30.828 -19.455 1.00 56.69 94 ASP A C 1
ATOM 767 O O . ASP A 1 94 ? 20.693 31.892 -19.561 1.00 56.69 94 ASP A O 1
ATOM 771 N N . ILE A 1 95 ? 18.870 30.663 -19.980 1.00 58.41 95 ILE A N 1
ATOM 772 C CA . ILE A 1 95 ? 18.122 31.772 -20.590 1.00 58.41 95 ILE A CA 1
ATOM 773 C C . ILE A 1 95 ? 17.839 32.851 -19.547 1.00 58.41 95 ILE A C 1
ATOM 775 O O . ILE A 1 95 ? 18.071 34.008 -19.843 1.00 58.41 95 ILE A O 1
ATOM 779 N N . ILE A 1 96 ? 17.408 32.516 -18.328 1.00 58.84 96 ILE A N 1
ATOM 780 C CA . ILE A 1 96 ? 17.154 33.500 -17.257 1.00 58.84 96 ILE A CA 1
ATOM 781 C C . ILE A 1 96 ? 18.448 34.189 -16.796 1.00 58.84 96 ILE A C 1
ATOM 783 O O . ILE A 1 96 ? 18.422 35.363 -16.446 1.00 58.84 96 ILE A O 1
ATOM 787 N N . ARG A 1 97 ? 19.584 33.481 -16.784 1.00 56.19 97 ARG A N 1
ATOM 788 C CA . ARG A 1 97 ? 20.895 34.048 -16.418 1.00 56.19 97 ARG A CA 1
ATOM 789 C C . ARG A 1 97 ? 21.508 34.899 -17.530 1.00 56.19 97 ARG A C 1
ATOM 791 O O . ARG A 1 97 ? 22.208 35.856 -17.221 1.00 56.19 97 ARG A O 1
ATOM 798 N N . ASN A 1 98 ? 21.270 34.540 -18.793 1.00 53.72 98 ASN A N 1
ATOM 799 C CA . ASN A 1 98 ? 21.762 35.264 -19.968 1.00 53.72 98 ASN A CA 1
ATOM 800 C C . ASN A 1 98 ? 20.783 36.346 -20.453 1.00 53.72 98 ASN A C 1
ATOM 802 O O . ASN A 1 98 ? 21.199 37.260 -21.165 1.00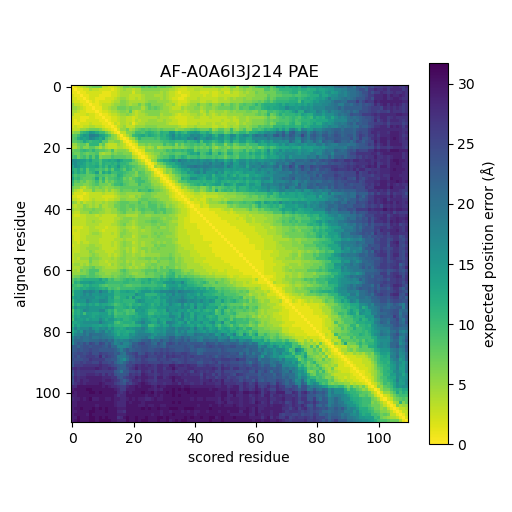 53.72 98 ASN A O 1
ATOM 806 N N . TRP A 1 99 ? 19.503 36.280 -20.069 1.00 51.19 99 TRP A N 1
ATOM 807 C CA . TRP A 1 99 ? 18.606 37.430 -20.079 1.00 51.19 99 TRP A CA 1
ATOM 808 C C . TRP A 1 99 ? 19.018 38.330 -18.929 1.00 51.19 99 TRP A C 1
ATOM 810 O O . TRP A 1 99 ? 18.558 38.217 -17.796 1.00 51.19 99 TRP A O 1
ATOM 820 N N . ASP A 1 100 ? 19.933 39.230 -19.245 1.00 49.62 100 ASP A N 1
ATOM 821 C CA . ASP A 1 100 ? 20.312 40.313 -18.368 1.00 49.62 100 ASP A CA 1
ATOM 822 C C . ASP A 1 100 ? 19.095 41.233 -18.166 1.00 49.62 100 ASP A C 1
ATOM 824 O O . ASP A 1 100 ? 18.856 42.167 -18.939 1.00 49.62 100 ASP A O 1
ATOM 828 N N . CYS A 1 101 ? 18.298 40.962 -17.124 1.00 51.69 101 CYS A N 1
ATOM 829 C CA . CYS A 1 101 ? 17.197 41.822 -16.675 1.00 51.69 101 CYS A CA 1
ATOM 830 C C . CYS A 1 101 ? 17.657 43.266 -16.383 1.00 51.69 101 CYS A C 1
ATOM 832 O O . CYS A 1 101 ? 16.813 44.131 -16.169 1.00 51.69 101 CYS A O 1
ATOM 834 N N . ALA A 1 102 ? 18.968 43.545 -16.383 1.00 50.47 102 ALA A N 1
ATOM 835 C CA . ALA A 1 102 ? 19.531 44.888 -16.290 1.00 50.47 102 ALA A CA 1
ATOM 836 C C . ALA A 1 102 ? 19.456 45.702 -17.600 1.00 50.47 102 ALA A C 1
ATOM 838 O O . ALA A 1 102 ? 19.786 46.886 -17.583 1.00 50.47 102 ALA A O 1
ATOM 839 N N . THR A 1 103 ? 19.032 45.103 -18.723 1.00 52.44 103 THR A N 1
ATOM 840 C CA . THR A 1 103 ? 18.891 45.799 -20.022 1.00 52.44 103 THR A CA 1
ATOM 841 C C . THR A 1 103 ? 17.453 46.150 -20.407 1.00 52.44 103 THR A C 1
ATOM 843 O O . THR A 1 103 ? 17.251 46.829 -21.411 1.00 52.44 103 THR A O 1
ATOM 846 N N . LEU A 1 104 ? 16.459 45.750 -19.609 1.00 52.06 104 LEU A N 1
ATOM 847 C CA . LEU A 1 104 ? 15.071 46.171 -19.809 1.00 52.06 104 LEU A CA 1
ATOM 848 C C . LEU A 1 104 ? 14.875 47.574 -19.225 1.00 52.06 104 LEU A C 1
ATOM 850 O O . LEU A 1 104 ? 14.986 47.771 -18.013 1.00 52.06 104 LEU A O 1
ATOM 854 N N . SER A 1 105 ? 14.587 48.551 -20.083 1.00 58.72 105 SER A N 1
ATOM 855 C CA . SER A 1 105 ? 14.088 49.857 -19.645 1.00 58.72 105 SER A CA 1
ATOM 856 C C . SER A 1 105 ? 12.658 49.735 -19.103 1.00 58.72 105 SER A C 1
ATOM 858 O O . SER A 1 105 ? 11.923 48.834 -19.494 1.00 58.72 105 SER A O 1
ATOM 860 N N . GLU A 1 106 ? 12.242 50.647 -18.214 1.00 55.19 106 GLU A N 1
ATOM 861 C CA . GLU A 1 106 ? 10.909 50.642 -17.570 1.00 55.19 106 GLU A CA 1
ATOM 862 C C . GLU A 1 106 ? 9.718 50.599 -18.555 1.00 55.19 106 GLU A C 1
ATOM 864 O O . GLU A 1 106 ? 8.614 50.251 -18.147 1.00 55.19 106 GLU A O 1
ATOM 869 N N . GLU A 1 107 ? 9.922 50.899 -19.842 1.00 55.03 107 GLU A N 1
ATOM 870 C CA . GLU A 1 107 ? 8.891 50.815 -20.887 1.00 55.03 107 GLU A CA 1
ATOM 871 C C . GLU A 1 107 ? 8.529 49.371 -21.286 1.00 55.03 107 GLU A C 1
ATOM 873 O O . GLU A 1 107 ? 7.411 49.137 -21.736 1.00 55.03 107 GLU A O 1
ATOM 878 N N . ASP A 1 108 ? 9.418 48.395 -21.067 1.00 49.56 108 ASP A N 1
ATOM 879 C CA . ASP A 1 108 ? 9.213 46.989 -21.463 1.00 49.56 108 ASP A CA 1
ATOM 880 C C . ASP A 1 108 ? 8.536 46.131 -20.371 1.00 49.56 108 ASP A C 1
ATOM 882 O O . ASP A 1 108 ? 8.311 44.934 -20.560 1.00 49.56 108 ASP A O 1
ATOM 886 N N . TRP A 1 109 ? 8.220 46.727 -19.214 1.00 46.66 109 TRP A N 1
ATOM 887 C CA . TRP A 1 109 ? 7.579 46.063 -18.066 1.00 46.66 109 TRP A CA 1
ATOM 888 C C . TRP A 1 109 ? 6.073 46.364 -17.921 1.00 46.66 109 TRP A C 1
ATOM 890 O O . TRP A 1 109 ? 5.467 45.925 -16.937 1.00 46.66 109 TRP A O 1
ATOM 900 N N . ILE A 1 110 ? 5.471 47.097 -18.868 1.00 41.28 110 ILE A N 1
ATOM 901 C CA . ILE A 1 110 ? 4.037 47.457 -18.889 1.00 41.28 110 ILE A CA 1
ATOM 902 C C . ILE A 1 110 ? 3.256 46.562 -19.853 1.00 41.28 110 ILE A C 1
ATOM 904 O O . ILE A 1 110 ? 3.674 46.432 -21.024 1.00 41.28 110 ILE A O 1
#

Solvent-accessible surface area (backbone atoms only — not comparable to full-atom values): 6654 Å² total; per-residue (Å²): 118,49,50,31,36,35,93,84,71,45,55,32,42,35,49,94,55,98,55,44,49,35,88,87,43,98,71,74,58,81,82,66,97,54,72,44,75,69,77,59,63,66,64,52,50,58,52,50,50,56,52,51,52,53,51,52,50,54,50,60,70,49,47,63,67,57,71,73,50,87,50,63,65,58,52,53,51,50,50,50,52,52,48,53,50,49,54,47,53,50,51,50,51,48,48,59,66,68,50,56,75,88,74,64,56,84,78,78,78,113